Protein AF-A0A4V2SE14-F1 (afdb_monomer_lite)

Secondary structure (DSSP, 8-state):
---EEEE-HHHHHHTT-GGGSEEPTTS-EEEETTTTTTSS-SSHHHHHHHTT-EEE-HHHHHHHHHT-SPPPP----GGGS------------

pLDDT: mean 89.28, std 13.62, range [45.97, 97.88]

Sequence (93 aa):
MAFYIKVTKDVADALRLTGIRNRTADGNILLWQADIAAVPGETVFERAEHVGGVALLPQQAKAEIEGTETPVSVTTPEEYKPASEEPSDEEEP

Organism: NCBI:txid28113

Radius of gyration: 15.46 Å; chains: 1; bounding box: 41×22×55 Å

Foldseek 3Di:
DWWKKWAAPLLCVLLVNNVPFAAFPVGTTIHTLVSLVVADDPDSQVSSVSQQIGIHDPVLVVCRRVVVDDDDDGDGPPVRPPPDPPVPDDDDD

Structure (mmCIF, N/CA/C/O backbone):
data_AF-A0A4V2SE14-F1
#
_entry.id   AF-A0A4V2SE14-F1
#
loop_
_atom_site.group_PDB
_atom_site.id
_atom_site.type_symbol
_atom_site.label_atom_id
_atom_site.label_alt_id
_atom_site.label_comp_id
_atom_site.label_asym_id
_atom_site.label_entity_id
_atom_site.label_seq_id
_atom_site.pdbx_PDB_ins_code
_atom_site.Cartn_x
_atom_site.Cartn_y
_atom_site.Cartn_z
_atom_site.occupancy
_atom_site.B_iso_or_equiv
_atom_site.auth_seq_id
_atom_site.auth_comp_id
_atom_site.auth_asym_id
_atom_site.auth_atom_id
_atom_site.pdbx_PDB_model_num
ATOM 1 N N . MET A 1 1 ? -0.272 -5.680 -16.118 1.00 79.44 1 MET A N 1
ATOM 2 C CA . MET A 1 1 ? 0.828 -5.117 -15.303 1.00 79.44 1 MET A CA 1
ATOM 3 C C . MET A 1 1 ? 0.392 -5.165 -13.848 1.00 79.44 1 MET A C 1
ATOM 5 O O . MET A 1 1 ? -0.800 -5.001 -13.626 1.00 79.44 1 MET A O 1
ATOM 9 N N . ALA A 1 2 ? 1.294 -5.461 -12.910 1.00 89.25 2 ALA A N 1
ATOM 10 C CA . ALA A 1 2 ? 0.952 -5.569 -11.491 1.00 89.25 2 ALA A CA 1
ATOM 11 C C . ALA A 1 2 ? 1.423 -4.335 -10.710 1.00 89.25 2 ALA A C 1
ATOM 13 O O . ALA A 1 2 ? 2.521 -3.843 -10.977 1.00 89.25 2 ALA A O 1
ATOM 14 N N . PHE A 1 3 ? 0.612 -3.872 -9.759 1.00 95.81 3 PHE A N 1
ATOM 15 C CA . PHE A 1 3 ? 0.919 -2.731 -8.891 1.00 95.81 3 PHE A CA 1
ATOM 16 C C . PHE A 1 3 ? 1.056 -3.148 -7.424 1.00 95.81 3 PHE A C 1
ATOM 18 O O . PHE A 1 3 ? 0.456 -4.131 -6.974 1.00 95.81 3 PHE A O 1
ATOM 25 N N . TYR A 1 4 ? 1.824 -2.356 -6.685 1.00 97.19 4 TYR A N 1
ATOM 26 C CA . TYR A 1 4 ? 1.838 -2.355 -5.225 1.00 97.19 4 TYR A CA 1
ATOM 27 C C . TYR A 1 4 ? 1.044 -1.158 -4.729 1.00 97.19 4 TYR A C 1
ATOM 29 O O . TYR A 1 4 ? 1.071 -0.109 -5.363 1.00 97.19 4 TYR A O 1
ATOM 37 N N . ILE A 1 5 ? 0.348 -1.299 -3.610 1.00 97.81 5 ILE A N 1
ATOM 38 C CA . ILE A 1 5 ? -0.466 -0.220 -3.054 1.00 97.81 5 ILE A CA 1
ATOM 39 C C . ILE A 1 5 ? 0.188 0.219 -1.758 1.00 97.81 5 ILE A C 1
ATOM 41 O O . ILE A 1 5 ? 0.216 -0.548 -0.796 1.00 97.81 5 ILE A O 1
ATOM 45 N N . LYS A 1 6 ? 0.747 1.427 -1.742 1.00 97.62 6 LYS A N 1
ATOM 46 C CA . LYS A 1 6 ? 1.219 2.029 -0.498 1.00 97.62 6 LYS A CA 1
ATOM 47 C C . LYS A 1 6 ? 0.009 2.550 0.259 1.00 97.62 6 LYS A C 1
ATOM 49 O O . LYS A 1 6 ? -0.779 3.295 -0.314 1.00 97.62 6 LYS A O 1
ATOM 54 N N . VAL A 1 7 ? -0.126 2.165 1.519 1.00 97.50 7 VAL A N 1
ATOM 55 C CA . VAL A 1 7 ? -1.190 2.616 2.424 1.00 97.50 7 VAL A CA 1
ATOM 56 C C . VAL A 1 7 ? -0.606 2.935 3.793 1.00 97.50 7 VAL A C 1
ATOM 58 O O . VAL A 1 7 ? 0.488 2.472 4.133 1.00 97.50 7 VAL A O 1
ATOM 61 N N . THR A 1 8 ? -1.342 3.695 4.598 1.00 97.12 8 THR A N 1
ATOM 62 C CA . THR A 1 8 ? -0.977 3.895 6.000 1.00 97.12 8 THR A CA 1
ATOM 63 C C . THR A 1 8 ? -1.062 2.587 6.783 1.00 97.12 8 THR A C 1
ATOM 65 O O . THR A 1 8 ? -1.742 1.630 6.397 1.00 97.12 8 THR A O 1
ATOM 68 N N . LYS A 1 9 ? -0.355 2.531 7.913 1.00 95.38 9 LYS A N 1
ATOM 69 C CA . LYS A 1 9 ? -0.412 1.375 8.812 1.00 95.38 9 LYS A CA 1
ATOM 70 C C . LYS A 1 9 ? -1.837 1.098 9.310 1.00 95.38 9 LYS A C 1
ATOM 72 O O . LYS A 1 9 ? -2.209 -0.067 9.370 1.00 95.38 9 LYS A O 1
ATOM 77 N N . ASP A 1 10 ? -2.628 2.133 9.583 1.00 95.19 10 ASP A N 1
ATOM 78 C CA . ASP A 1 10 ? -4.010 1.990 10.063 1.00 95.19 10 ASP A CA 1
ATOM 79 C C . ASP A 1 10 ? -4.901 1.279 9.034 1.00 95.19 10 ASP A C 1
ATOM 81 O O . ASP A 1 10 ? -5.604 0.326 9.366 1.00 95.19 10 ASP A O 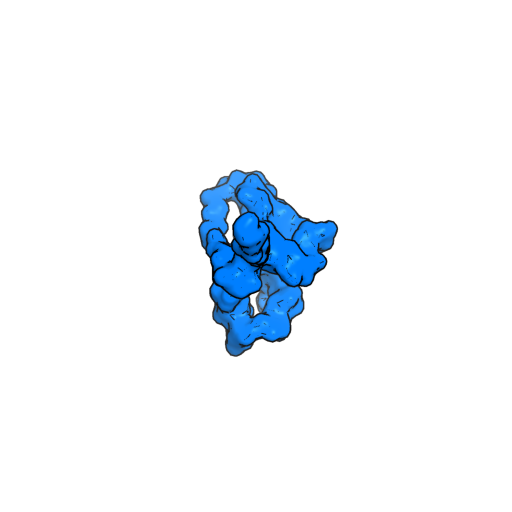1
ATOM 85 N N . VAL A 1 11 ? -4.789 1.660 7.756 1.00 95.44 11 VAL A N 1
ATOM 86 C CA . VAL A 1 11 ? -5.495 0.996 6.648 1.00 95.44 11 VAL A CA 1
ATOM 87 C C . VAL A 1 11 ? -5.082 -0.472 6.547 1.00 95.44 11 VAL A C 1
ATOM 89 O O . VAL A 1 11 ? -5.926 -1.362 6.440 1.00 95.44 11 VAL A O 1
ATOM 92 N N . ALA A 1 12 ? -3.782 -0.762 6.615 1.00 95.62 12 ALA A N 1
ATOM 93 C CA . ALA A 1 12 ? -3.296 -2.138 6.560 1.00 95.62 12 ALA A CA 1
ATOM 94 C C . ALA A 1 12 ? -3.709 -2.973 7.788 1.00 95.62 12 ALA A C 1
ATOM 96 O O . ALA A 1 12 ? -3.942 -4.178 7.651 1.00 95.62 12 ALA A O 1
ATOM 97 N N . ASP A 1 13 ? -3.817 -2.354 8.966 1.00 94.44 13 ASP A N 1
ATOM 98 C CA . ASP A 1 13 ? -4.270 -2.994 10.202 1.00 94.44 13 ASP A CA 1
ATOM 99 C C . ASP A 1 13 ? -5.770 -3.318 10.127 1.00 94.44 13 ASP A C 1
ATOM 101 O O . ASP A 1 13 ? -6.162 -4.449 10.425 1.00 94.44 13 ASP A O 1
ATOM 105 N N . ALA A 1 14 ? -6.595 -2.391 9.631 1.00 93.00 14 ALA A N 1
ATOM 106 C CA . ALA A 1 14 ? -8.021 -2.610 9.385 1.00 93.00 14 ALA A CA 1
ATOM 107 C C . ALA A 1 14 ? -8.277 -3.752 8.382 1.00 93.00 14 ALA A C 1
ATOM 109 O O . ALA A 1 14 ? -9.163 -4.584 8.590 1.00 93.00 14 ALA A O 1
ATOM 110 N N . LEU A 1 15 ? -7.439 -3.864 7.344 1.00 93.19 15 LEU A N 1
ATOM 111 C CA . LEU A 1 15 ? -7.467 -4.977 6.386 1.00 93.19 15 LEU A CA 1
ATOM 112 C C . LEU A 1 15 ? -6.806 -6.265 6.915 1.00 93.19 15 LEU A C 1
ATOM 114 O O . LEU A 1 15 ? -6.881 -7.305 6.262 1.00 93.19 15 LEU A O 1
ATOM 118 N N . ARG A 1 16 ? -6.177 -6.229 8.099 1.00 93.81 16 ARG A N 1
ATOM 119 C CA . ARG A 1 16 ? -5.439 -7.343 8.730 1.00 93.81 16 ARG A CA 1
ATOM 120 C C . ARG A 1 16 ? -4.260 -7.863 7.898 1.00 93.81 16 ARG A C 1
ATOM 122 O O . ARG A 1 16 ? -3.923 -9.045 7.949 1.00 93.81 16 ARG A O 1
ATOM 129 N N . LEU A 1 17 ? -3.610 -6.977 7.148 1.00 93.25 17 LEU A N 1
ATOM 130 C CA . LEU A 1 17 ? -2.519 -7.312 6.225 1.00 93.25 17 LEU A CA 1
ATOM 131 C C . LEU A 1 17 ? -1.136 -6.897 6.732 1.00 93.25 17 LEU A C 1
ATOM 133 O O . LEU A 1 17 ? -0.130 -7.413 6.244 1.00 93.25 17 LEU A O 1
ATOM 137 N N . THR A 1 18 ? -1.055 -6.021 7.735 1.00 91.25 18 THR A N 1
ATOM 138 C CA . THR A 1 18 ? 0.213 -5.477 8.256 1.00 91.25 18 THR A CA 1
ATOM 139 C C . THR A 1 18 ? 1.245 -6.541 8.634 1.00 91.25 18 THR A C 1
ATOM 141 O O . THR A 1 18 ? 2.437 -6.331 8.436 1.00 91.25 18 THR A O 1
ATOM 144 N N . GLY A 1 19 ? 0.813 -7.689 9.167 1.00 88.44 19 GLY A N 1
ATOM 145 C CA . GLY A 1 19 ? 1.715 -8.759 9.612 1.00 88.44 19 GLY A CA 1
ATOM 146 C C . GLY A 1 19 ? 2.320 -9.612 8.491 1.00 88.44 19 GLY A C 1
ATOM 147 O O . GLY A 1 19 ? 3.267 -10.352 8.742 1.00 88.44 19 GLY A O 1
ATOM 148 N N . ILE A 1 20 ? 1.786 -9.528 7.269 1.00 90.94 20 ILE A N 1
ATOM 149 C CA . ILE A 1 20 ? 2.186 -10.374 6.128 1.00 90.94 20 ILE A CA 1
ATOM 150 C C . ILE A 1 20 ? 2.688 -9.559 4.928 1.00 90.94 20 ILE A C 1
ATOM 152 O O . ILE A 1 20 ? 2.892 -10.099 3.837 1.00 90.94 20 ILE A O 1
ATOM 156 N N . ARG A 1 21 ? 2.860 -8.247 5.113 1.00 95.75 21 ARG A N 1
ATOM 157 C CA . ARG A 1 21 ? 3.255 -7.300 4.069 1.00 95.75 21 ARG A CA 1
ATOM 158 C C . ARG A 1 21 ? 4.530 -6.556 4.428 1.00 95.75 21 ARG A C 1
ATOM 160 O O . ARG A 1 21 ? 4.913 -6.446 5.590 1.00 95.75 21 ARG A O 1
ATOM 167 N N . ASN A 1 22 ? 5.191 -6.057 3.387 1.00 93.44 22 ASN A N 1
ATOM 168 C CA . ASN A 1 22 ? 6.418 -5.292 3.538 1.0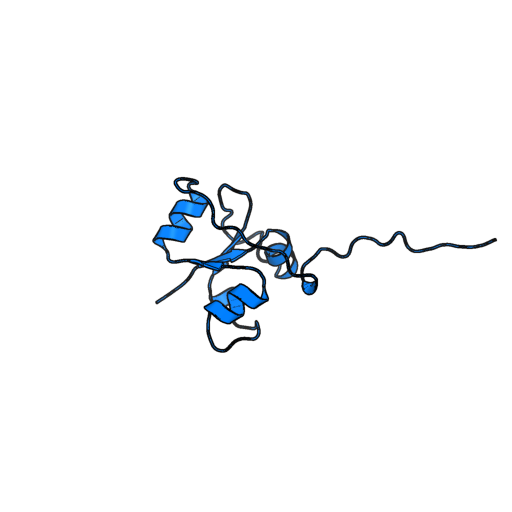0 93.44 22 ASN A CA 1
ATOM 169 C C . ASN A 1 22 ? 6.096 -3.894 4.055 1.00 93.44 22 ASN A C 1
ATOM 171 O O . ASN A 1 22 ? 5.127 -3.264 3.622 1.00 93.44 22 ASN A O 1
ATOM 175 N N . ARG A 1 23 ? 6.951 -3.414 4.952 1.00 95.38 23 ARG A N 1
ATOM 176 C CA . ARG A 1 23 ? 6.923 -2.044 5.446 1.00 95.38 23 ARG A CA 1
ATOM 177 C C . ARG A 1 23 ? 7.865 -1.183 4.605 1.00 95.38 23 ARG A C 1
ATOM 179 O O . ARG A 1 23 ? 8.925 -1.651 4.192 1.00 95.38 23 ARG A O 1
ATOM 186 N N . THR A 1 24 ? 7.462 0.048 4.343 1.00 95.12 24 THR A N 1
ATOM 187 C CA . THR A 1 24 ? 8.287 1.072 3.698 1.00 95.12 24 THR A CA 1
ATOM 188 C C . THR A 1 24 ? 9.194 1.753 4.725 1.00 95.12 24 THR A C 1
ATOM 190 O O . THR A 1 24 ? 8.983 1.639 5.937 1.00 95.12 24 THR A O 1
ATOM 193 N N . ALA A 1 25 ? 10.205 2.481 4.257 1.00 95.19 25 ALA A N 1
ATOM 194 C CA . ALA A 1 25 ? 11.156 3.189 5.112 1.00 95.19 25 ALA A CA 1
ATOM 195 C C . ALA A 1 25 ? 10.492 4.257 6.003 1.00 95.19 25 ALA A C 1
ATOM 197 O O . ALA A 1 25 ? 10.955 4.509 7.112 1.00 95.19 25 ALA A O 1
ATOM 198 N N . ASP A 1 26 ? 9.380 4.843 5.551 1.00 93.38 26 ASP A N 1
ATOM 199 C CA . ASP A 1 26 ? 8.570 5.814 6.299 1.00 93.38 26 ASP A CA 1
ATOM 200 C C . ASP A 1 26 ? 7.509 5.167 7.213 1.00 93.38 26 ASP A C 1
ATOM 202 O O . ASP A 1 26 ? 6.712 5.865 7.832 1.00 93.38 26 ASP A O 1
ATOM 206 N N . GLY A 1 27 ? 7.502 3.835 7.341 1.00 93.56 27 GLY A N 1
ATOM 207 C CA . GLY A 1 27 ? 6.647 3.110 8.286 1.00 93.56 27 GLY A CA 1
ATOM 208 C C . GLY A 1 27 ? 5.262 2.719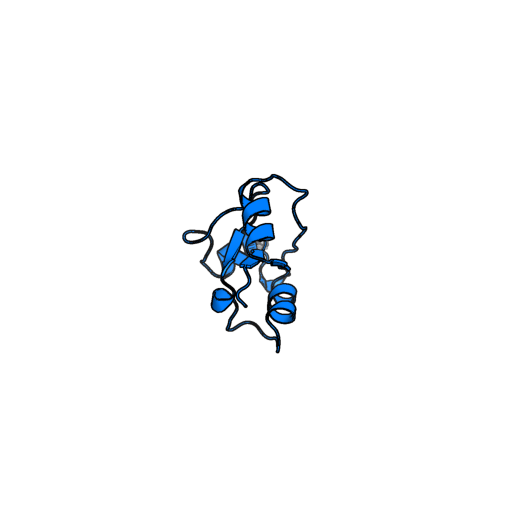 7.761 1.00 93.56 27 GLY A C 1
ATOM 209 O O . GLY A 1 27 ? 4.508 2.067 8.490 1.00 93.56 27 GLY A O 1
ATOM 210 N N . ASN A 1 28 ? 4.955 3.057 6.509 1.00 96.81 28 ASN A N 1
ATOM 211 C CA . ASN A 1 28 ? 3.748 2.657 5.787 1.00 96.81 28 ASN A CA 1
ATOM 212 C C . ASN A 1 28 ? 3.840 1.207 5.276 1.00 96.81 28 ASN A C 1
ATOM 214 O O . ASN A 1 28 ? 4.863 0.536 5.431 1.00 96.81 28 ASN A O 1
ATOM 218 N N . ILE A 1 29 ? 2.756 0.682 4.702 1.00 97.88 29 ILE A N 1
ATOM 219 C CA . ILE A 1 29 ? 2.659 -0.726 4.289 1.00 97.88 29 ILE A CA 1
ATOM 220 C C . ILE A 1 29 ? 2.424 -0.828 2.781 1.00 97.88 29 ILE A C 1
ATOM 222 O O . ILE A 1 29 ? 1.638 -0.073 2.213 1.00 97.88 29 ILE A O 1
ATOM 226 N N . LEU A 1 30 ? 3.094 -1.787 2.135 1.00 97.50 30 LEU A N 1
ATOM 227 C CA . LEU A 1 30 ? 2.887 -2.124 0.726 1.00 97.50 30 LEU A CA 1
ATOM 228 C C . LEU A 1 30 ? 2.008 -3.365 0.587 1.00 97.50 30 LEU A C 1
ATOM 230 O O . LEU A 1 30 ? 2.449 -4.491 0.835 1.00 97.50 30 LEU A O 1
ATOM 234 N N . LEU A 1 31 ? 0.779 -3.156 0.131 1.00 97.19 31 LEU A N 1
ATOM 235 C CA . LEU A 1 31 ? -0.156 -4.218 -0.221 1.00 97.19 31 LEU A CA 1
ATOM 236 C C . LEU A 1 31 ? 0.067 -4.685 -1.663 1.00 97.19 31 LEU A C 1
ATOM 238 O O . LEU A 1 31 ? 0.608 -3.963 -2.507 1.00 97.19 31 LEU A O 1
ATOM 242 N N . TRP A 1 32 ? -0.386 -5.896 -1.971 1.00 96.25 32 TRP A N 1
ATOM 243 C CA . TRP A 1 32 ? -0.537 -6.335 -3.356 1.00 96.25 32 TRP A CA 1
ATOM 244 C C . TRP A 1 32 ? -1.831 -5.774 -3.936 1.00 96.25 32 TRP A C 1
ATOM 246 O O . TRP A 1 32 ? -2.825 -5.658 -3.227 1.00 96.25 32 TRP A O 1
ATOM 256 N N . GLN A 1 33 ? -1.882 -5.528 -5.249 1.00 95.25 33 GLN A N 1
ATOM 257 C CA . GLN A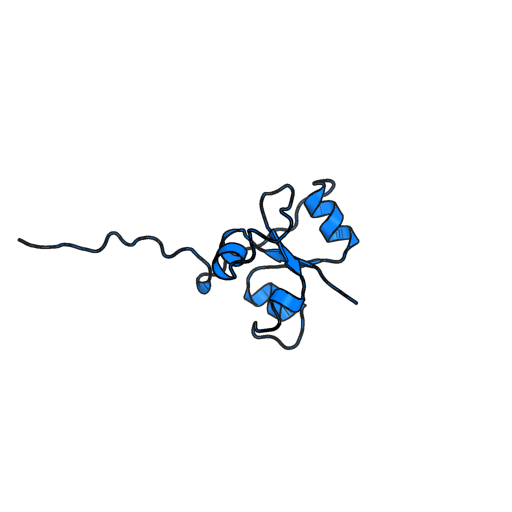 1 33 ? -3.131 -5.097 -5.897 1.00 95.25 33 GLN A CA 1
ATOM 258 C C . GLN A 1 33 ? -4.335 -6.017 -5.608 1.00 95.25 33 GLN A C 1
ATOM 260 O O . GLN A 1 33 ? -5.474 -5.565 -5.621 1.00 95.25 33 GLN A O 1
ATOM 265 N N . ALA A 1 34 ? -4.089 -7.313 -5.374 1.00 95.25 34 ALA A N 1
ATOM 266 C CA . ALA A 1 34 ? -5.136 -8.295 -5.105 1.00 95.25 34 ALA A CA 1
ATOM 267 C C . ALA A 1 34 ? -5.765 -8.122 -3.714 1.00 95.25 34 ALA A C 1
ATOM 269 O O . ALA A 1 34 ? -6.910 -8.517 -3.518 1.00 95.25 34 ALA A O 1
ATOM 270 N N . ASP A 1 35 ? -5.052 -7.502 -2.775 1.00 96.06 35 ASP A N 1
ATOM 271 C CA . ASP A 1 35 ? -5.542 -7.270 -1.416 1.00 96.06 35 ASP A CA 1
ATOM 272 C C . ASP A 1 35 ? -6.712 -6.281 -1.390 1.00 96.06 35 ASP A C 1
ATOM 274 O O . ASP A 1 35 ? -7.624 -6.412 -0.581 1.00 96.06 35 ASP A O 1
ATOM 278 N N . ILE A 1 36 ? -6.719 -5.326 -2.324 1.00 95.12 36 ILE A N 1
ATOM 279 C CA . ILE A 1 36 ? -7.784 -4.327 -2.477 1.00 95.12 36 ILE A CA 1
ATOM 280 C C . ILE A 1 36 ? -8.787 -4.713 -3.574 1.00 95.12 36 ILE A C 1
ATOM 282 O O . ILE A 1 36 ? -9.535 -3.878 -4.079 1.00 95.12 36 ILE A O 1
ATOM 286 N N . ALA A 1 37 ? -8.831 -5.988 -3.979 1.00 94.00 37 ALA A N 1
ATOM 287 C CA . ALA A 1 37 ? -9.722 -6.441 -5.048 1.00 94.00 37 ALA A CA 1
ATOM 288 C C . ALA A 1 37 ? -11.221 -6.320 -4.695 1.00 94.00 37 ALA A C 1
ATOM 290 O O . ALA A 1 37 ? -12.055 -6.277 -5.599 1.00 94.00 37 ALA A O 1
ATOM 291 N N . ALA A 1 38 ? -11.557 -6.256 -3.406 1.00 92.69 38 ALA A N 1
ATOM 292 C CA . ALA A 1 38 ? -12.925 -6.061 -2.924 1.00 92.69 38 ALA A CA 1
ATOM 293 C C . ALA A 1 38 ? -13.299 -4.581 -2.710 1.00 92.69 38 ALA A C 1
ATOM 295 O O . ALA A 1 38 ? -14.467 -4.283 -2.480 1.00 92.69 38 ALA A O 1
ATOM 296 N N . VAL A 1 39 ? -12.329 -3.664 -2.789 1.00 94.56 39 VAL A N 1
ATOM 297 C CA . VAL A 1 39 ? -12.559 -2.227 -2.600 1.00 94.56 39 VAL A CA 1
ATOM 298 C C . VAL A 1 39 ? -13.321 -1.658 -3.808 1.00 94.56 39 VAL A C 1
ATOM 300 O O . VAL A 1 39 ? -13.030 -2.060 -4.943 1.00 94.56 39 VAL A O 1
ATOM 303 N N . PRO A 1 40 ? -14.282 -0.734 -3.604 1.00 94.38 40 PRO A N 1
ATOM 304 C CA . PRO A 1 40 ? -14.975 -0.046 -4.691 1.00 94.38 40 PRO A CA 1
ATOM 305 C C . PRO A 1 40 ? -14.021 0.670 -5.661 1.00 94.38 40 PRO A C 1
ATOM 307 O O . PRO A 1 40 ? -13.071 1.326 -5.245 1.00 94.38 40 PRO A O 1
ATOM 310 N N . GLY A 1 41 ? -14.295 0.554 -6.963 1.00 93.19 41 GLY A N 1
ATOM 311 C CA . GLY A 1 41 ? -13.540 1.211 -8.039 1.00 93.19 41 GLY A CA 1
ATOM 312 C C . GLY A 1 41 ? -13.430 0.337 -9.292 1.00 93.19 41 GLY A C 1
ATOM 313 O O . GLY A 1 41 ? -13.330 -0.895 -9.200 1.00 93.19 41 GLY A O 1
ATOM 314 N N . GLU A 1 42 ? -13.443 0.958 -10.470 1.00 93.00 42 GLU A N 1
ATOM 315 C CA . GLU A 1 42 ? -13.301 0.274 -11.762 1.00 93.00 42 GLU A CA 1
ATOM 316 C C . GLU A 1 42 ? -11.833 -0.055 -12.053 1.00 93.00 42 GLU A C 1
ATOM 318 O O . GLU A 1 42 ? -11.517 -1.100 -12.628 1.00 93.00 42 GLU A O 1
ATOM 323 N N . THR A 1 43 ? -10.920 0.800 -11.591 1.00 95.19 43 THR A N 1
ATOM 324 C CA . THR A 1 43 ? -9.474 0.643 -11.762 1.00 95.19 43 THR A CA 1
ATOM 325 C C . THR A 1 43 ? -8.747 0.426 -10.434 1.00 95.19 43 THR A C 1
ATOM 327 O O . THR A 1 43 ? -9.231 0.766 -9.357 1.00 95.19 43 THR A O 1
ATOM 330 N N . VAL A 1 44 ? -7.525 -0.116 -10.499 1.00 95.12 44 VAL A N 1
ATOM 331 C CA . VAL A 1 44 ? -6.654 -0.250 -9.315 1.00 95.12 44 VAL A CA 1
ATOM 332 C C . VAL A 1 44 ? -6.306 1.105 -8.688 1.00 95.12 44 VAL A C 1
ATOM 334 O O . VAL A 1 44 ? -6.089 1.175 -7.483 1.00 95.12 44 VAL A O 1
ATOM 337 N N . PHE A 1 45 ? -6.275 2.171 -9.490 1.00 96.31 45 PHE A N 1
ATOM 338 C CA . PHE A 1 45 ? -5.966 3.524 -9.034 1.00 96.31 45 PHE A CA 1
ATOM 339 C C . PHE A 1 45 ? -7.102 4.087 -8.182 1.00 96.31 45 PHE A C 1
ATOM 341 O O . PHE A 1 45 ? -6.849 4.554 -7.080 1.00 96.31 45 PHE A O 1
ATOM 348 N N . GLU A 1 46 ? -8.346 3.944 -8.643 1.00 96.62 46 GLU A N 1
ATOM 349 C CA . GLU A 1 46 ? -9.531 4.376 -7.890 1.00 96.62 46 GLU A CA 1
ATOM 350 C C . GLU A 1 46 ? -9.670 3.610 -6.574 1.00 96.62 46 GLU A C 1
ATOM 352 O O . GLU A 1 46 ? -9.976 4.192 -5.539 1.00 96.62 46 GLU A O 1
ATOM 357 N N . ARG A 1 47 ? -9.384 2.303 -6.585 1.00 96.44 47 ARG A N 1
ATOM 358 C CA . ARG A 1 47 ? -9.407 1.484 -5.365 1.00 96.44 47 ARG A CA 1
ATOM 359 C C . ARG A 1 47 ? -8.304 1.872 -4.388 1.00 96.44 47 ARG A C 1
ATOM 361 O O . ARG A 1 47 ? -8.530 1.864 -3.184 1.00 96.44 47 ARG A O 1
ATOM 368 N N . ALA A 1 48 ? -7.111 2.187 -4.896 1.00 96.69 48 ALA A N 1
ATOM 369 C CA . ALA A 1 48 ? -6.021 2.695 -4.072 1.00 96.69 48 ALA A CA 1
ATOM 370 C C . ALA A 1 48 ? -6.418 4.026 -3.423 1.00 96.69 48 ALA A C 1
ATOM 372 O O . ALA A 1 48 ? -6.282 4.166 -2.214 1.00 96.69 48 ALA A O 1
ATOM 373 N N . GLU A 1 49 ? -6.981 4.952 -4.200 1.00 96.12 49 GLU A N 1
ATOM 374 C CA . GLU A 1 49 ? -7.449 6.248 -3.707 1.00 96.12 49 GLU A CA 1
ATOM 375 C C . GLU A 1 49 ? -8.565 6.102 -2.663 1.00 96.12 49 GLU A C 1
ATOM 377 O O . GLU A 1 49 ? -8.540 6.787 -1.643 1.00 96.12 49 GLU A O 1
ATOM 382 N N . HIS A 1 50 ? -9.490 5.155 -2.855 1.00 95.50 50 HIS A N 1
ATOM 383 C CA . HIS A 1 50 ? -10.576 4.882 -1.910 1.00 95.50 50 HIS A CA 1
ATOM 384 C C . HIS A 1 50 ? -10.067 4.520 -0.508 1.00 95.50 50 HIS A C 1
ATOM 386 O O . HIS A 1 50 ? -10.636 4.952 0.491 1.00 95.50 50 HIS A O 1
ATOM 392 N N . VAL A 1 51 ? -8.961 3.774 -0.424 1.00 95.69 51 VAL A N 1
ATOM 393 C CA . VAL A 1 51 ? -8.313 3.431 0.853 1.00 95.69 51 VAL A CA 1
ATOM 394 C C . VAL A 1 51 ? -7.264 4.462 1.295 1.00 95.69 51 VAL A C 1
ATOM 396 O O . VAL A 1 51 ? -6.504 4.198 2.221 1.00 95.69 51 VAL A O 1
ATOM 399 N N . GLY A 1 52 ? -7.186 5.624 0.635 1.00 95.75 52 GLY A N 1
ATOM 400 C CA . GLY A 1 52 ? -6.191 6.674 0.904 1.00 95.75 52 GLY A CA 1
ATOM 401 C C . GLY A 1 52 ? -4.756 6.303 0.509 1.00 95.75 52 GLY A C 1
ATOM 402 O O . GLY A 1 52 ? -3.789 6.944 0.928 1.00 95.75 52 GLY A O 1
ATOM 403 N N . GLY A 1 53 ? -4.603 5.251 -0.292 1.00 96.31 53 GLY A N 1
ATOM 404 C CA . GLY A 1 53 ? -3.332 4.747 -0.783 1.00 96.31 53 GLY A CA 1
ATOM 405 C C . GLY A 1 53 ? -2.955 5.244 -2.175 1.00 96.31 53 GLY A C 1
ATOM 406 O O . GLY A 1 53 ? -3.713 5.921 -2.865 1.00 96.31 53 GLY A O 1
ATOM 407 N N . VAL A 1 54 ? -1.760 4.848 -2.615 1.00 97.56 54 VAL A N 1
ATOM 408 C CA . VAL A 1 54 ? -1.244 5.150 -3.958 1.00 97.56 54 VAL A CA 1
ATOM 409 C C . VAL A 1 54 ? -0.748 3.876 -4.634 1.00 97.56 54 VAL A C 1
ATOM 411 O O . VAL A 1 54 ? -0.025 3.076 -4.036 1.00 97.56 54 VAL A O 1
ATOM 414 N N . ALA A 1 55 ? -1.126 3.694 -5.902 1.00 97.19 55 ALA A N 1
ATOM 415 C CA . ALA A 1 55 ? -0.634 2.605 -6.737 1.00 97.19 55 ALA A CA 1
ATOM 416 C C . ALA A 1 55 ? 0.777 2.911 -7.265 1.00 97.19 55 ALA A C 1
ATOM 418 O O . ALA A 1 55 ? 1.012 3.926 -7.918 1.00 97.19 55 ALA A O 1
ATOM 419 N N . LEU A 1 56 ? 1.707 1.995 -7.014 1.00 96.75 56 LEU A N 1
ATOM 420 C CA . LEU A 1 56 ? 3.124 2.099 -7.336 1.00 96.75 56 LEU A CA 1
ATOM 421 C C . LEU A 1 56 ? 3.552 1.000 -8.305 1.00 96.75 56 LEU A C 1
ATOM 423 O O . LEU A 1 56 ? 3.130 -0.159 -8.206 1.00 96.75 56 LEU A O 1
ATOM 427 N N . LEU A 1 57 ? 4.456 1.357 -9.213 1.00 95.69 57 LEU A N 1
ATOM 428 C CA . LEU A 1 57 ? 5.191 0.389 -10.019 1.00 95.69 57 LEU A CA 1
ATOM 429 C C . LEU A 1 57 ? 6.162 -0.418 -9.139 1.00 95.69 57 LEU A C 1
ATOM 431 O O . LEU A 1 57 ? 6.602 0.076 -8.099 1.00 95.69 57 LEU A O 1
ATOM 435 N N . PRO A 1 58 ? 6.577 -1.627 -9.563 1.00 95.06 58 PRO A N 1
ATOM 436 C CA . PRO A 1 58 ? 7.528 -2.443 -8.805 1.00 95.06 58 PRO A CA 1
ATOM 437 C C . PRO A 1 58 ? 8.826 -1.714 -8.429 1.00 95.06 58 PRO A C 1
ATOM 439 O O . PRO A 1 58 ? 9.341 -1.893 -7.329 1.00 95.06 58 PRO A O 1
ATOM 442 N N . GLN A 1 59 ? 9.343 -0.864 -9.320 1.00 94.62 59 GLN A N 1
ATOM 443 C CA . GLN A 1 59 ? 10.552 -0.076 -9.077 1.00 94.62 59 GLN A CA 1
ATOM 444 C C . GLN A 1 59 ? 10.338 0.979 -7.983 1.00 94.62 59 GLN A C 1
ATOM 446 O O . GLN A 1 59 ? 11.189 1.127 -7.112 1.00 94.62 59 GLN A O 1
ATOM 451 N N . GLN A 1 60 ? 9.187 1.657 -7.988 1.00 95.81 60 GLN A N 1
ATOM 452 C CA . GLN A 1 60 ? 8.835 2.655 -6.971 1.00 95.81 60 GLN A CA 1
ATOM 453 C C . GLN A 1 60 ? 8.585 1.990 -5.615 1.00 95.81 60 GLN A C 1
ATOM 455 O O . GLN A 1 60 ? 9.072 2.456 -4.594 1.00 95.81 60 GLN A O 1
ATOM 460 N N . ALA A 1 61 ? 7.893 0.848 -5.601 1.00 95.69 61 ALA A N 1
ATOM 461 C CA . ALA A 1 61 ? 7.679 0.067 -4.386 1.00 95.69 61 ALA A CA 1
ATOM 462 C C . ALA A 1 61 ? 9.006 -0.388 -3.758 1.00 95.69 61 ALA A C 1
ATOM 464 O O . ALA A 1 61 ? 9.156 -0.375 -2.539 1.00 95.69 61 ALA A O 1
ATOM 465 N N . LYS A 1 62 ? 9.995 -0.752 -4.583 1.00 95.69 62 LYS A N 1
ATOM 466 C CA . LYS A 1 62 ? 11.346 -1.051 -4.102 1.00 95.69 62 LYS A CA 1
ATOM 467 C C . LYS A 1 62 ? 12.011 0.184 -3.481 1.00 95.69 62 LYS A C 1
ATOM 469 O O . LYS A 1 62 ? 12.541 0.072 -2.380 1.00 95.69 62 LYS A O 1
ATOM 474 N N . ALA A 1 63 ? 11.940 1.339 -4.144 1.00 96.38 63 ALA A N 1
ATOM 475 C CA . ALA A 1 63 ? 12.492 2.591 -3.624 1.00 96.38 63 ALA A CA 1
ATOM 476 C C . ALA A 1 63 ? 11.862 3.000 -2.279 1.00 96.38 63 ALA A C 1
ATOM 478 O O . ALA A 1 63 ? 12.566 3.464 -1.388 1.00 96.38 63 ALA A O 1
ATOM 479 N N . GLU A 1 64 ? 10.561 2.754 -2.097 1.00 96.31 64 GLU A N 1
ATOM 480 C CA . GLU A 1 64 ? 9.837 2.973 -0.837 1.00 96.31 64 GLU A CA 1
ATOM 481 C C . GLU A 1 64 ? 10.307 2.056 0.299 1.00 96.31 64 GLU A C 1
ATOM 483 O O . GLU A 1 64 ? 10.382 2.483 1.449 1.00 96.31 64 GLU A O 1
ATOM 488 N N . ILE A 1 65 ? 10.639 0.795 0.003 1.00 94.88 65 ILE A N 1
ATOM 489 C CA . ILE A 1 65 ? 11.199 -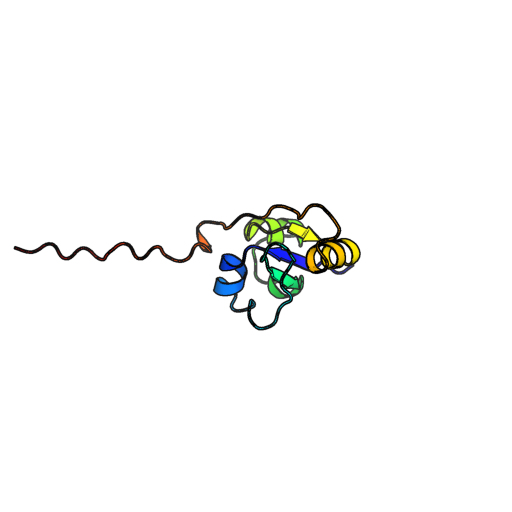0.141 0.994 1.00 94.88 65 ILE A CA 1
ATOM 490 C C . ILE A 1 65 ? 12.614 0.282 1.385 1.00 94.88 65 ILE A C 1
ATOM 492 O O . ILE A 1 65 ? 12.955 0.290 2.565 1.00 94.88 65 ILE A O 1
ATOM 496 N N . GLU A 1 66 ? 13.441 0.618 0.395 1.00 95.06 66 GLU A N 1
ATOM 497 C CA . GLU A 1 66 ? 14.848 0.960 0.608 1.00 95.06 66 GLU A CA 1
ATOM 498 C C . GLU A 1 66 ? 15.038 2.398 1.129 1.00 95.06 66 GLU A C 1
ATOM 500 O O . GLU A 1 66 ? 16.108 2.720 1.641 1.00 95.06 66 GLU A O 1
ATOM 505 N N . GLY A 1 67 ? 14.018 3.258 1.026 1.00 92.81 67 GLY A N 1
ATOM 506 C CA . GLY A 1 67 ? 14.088 4.665 1.431 1.00 92.81 67 GLY A CA 1
ATOM 507 C C . GLY A 1 67 ? 15.039 5.493 0.565 1.00 92.81 67 GLY A C 1
ATOM 508 O O . GLY A 1 67 ? 15.650 6.442 1.052 1.00 92.81 67 GLY A O 1
ATOM 509 N N . THR A 1 68 ? 15.217 5.111 -0.702 1.00 92.38 68 THR A N 1
ATOM 510 C CA . THR A 1 68 ? 16.200 5.726 -1.613 1.00 92.38 68 THR A CA 1
ATOM 511 C C . THR A 1 68 ? 15.693 6.999 -2.284 1.00 92.38 68 THR A C 1
ATOM 513 O O . THR A 1 68 ? 16.493 7.773 -2.805 1.00 92.38 68 THR A O 1
ATOM 516 N N . GLU A 1 69 ? 14.378 7.209 -2.294 1.00 90.44 69 GLU A N 1
ATOM 517 C CA . GLU A 1 69 ? 13.712 8.381 -2.868 1.00 90.44 69 GLU A CA 1
ATOM 518 C C . GLU A 1 69 ? 12.792 9.041 -1.835 1.00 90.44 69 GLU A C 1
ATOM 520 O O . GLU A 1 69 ? 12.545 8.495 -0.758 1.00 90.44 69 GLU A O 1
ATOM 525 N N . THR A 1 70 ? 12.284 10.237 -2.151 1.00 89.19 70 THR A N 1
ATOM 526 C CA . THR A 1 70 ? 11.276 10.893 -1.312 1.00 89.19 70 THR A CA 1
ATOM 527 C C . THR A 1 70 ? 10.011 10.029 -1.272 1.00 89.19 70 THR A C 1
ATOM 529 O O . THR A 1 70 ? 9.433 9.777 -2.331 1.00 89.19 70 THR A O 1
ATOM 532 N N . PRO A 1 71 ? 9.563 9.591 -0.082 1.00 89.50 71 PRO A N 1
ATOM 533 C CA . PRO A 1 71 ? 8.405 8.720 0.037 1.00 89.50 71 PRO A CA 1
ATOM 534 C C . PRO A 1 71 ? 7.131 9.428 -0.431 1.00 89.50 71 PRO A C 1
ATOM 536 O O . PRO A 1 71 ? 6.887 10.598 -0.128 1.00 89.50 71 PRO A O 1
ATOM 539 N N . VAL A 1 72 ? 6.286 8.688 -1.139 1.00 93.19 72 VAL A N 1
ATOM 540 C CA . VAL A 1 72 ? 4.970 9.133 -1.590 1.00 93.19 72 VAL A CA 1
ATOM 541 C C . VAL A 1 72 ? 4.043 9.258 -0.385 1.00 93.19 72 VAL A C 1
ATOM 543 O O . VAL A 1 72 ? 3.909 8.320 0.401 1.00 93.19 72 VAL A O 1
ATOM 546 N N . SER A 1 73 ? 3.388 10.409 -0.231 1.00 92.25 73 SER A N 1
ATOM 547 C CA . SER A 1 73 ? 2.402 10.598 0.837 1.00 92.25 73 SER A CA 1
ATOM 548 C C . SER A 1 73 ? 1.134 9.787 0.589 1.00 92.25 73 SER A C 1
ATOM 550 O O . SER A 1 73 ? 0.653 9.687 -0.537 1.00 92.25 73 SER A O 1
ATOM 552 N N . VAL A 1 74 ? 0.588 9.256 1.678 1.00 95.88 74 VAL A N 1
ATOM 553 C CA . VAL A 1 74 ? -0.671 8.508 1.747 1.00 95.88 74 VAL A CA 1
ATOM 554 C C . VAL A 1 74 ? -1.490 9.043 2.919 1.00 95.88 74 VAL A C 1
ATOM 556 O O . VAL A 1 74 ? -0.936 9.641 3.844 1.00 95.88 74 VAL A O 1
ATOM 559 N N . THR A 1 75 ? -2.802 8.853 2.881 1.00 94.19 75 THR A N 1
ATOM 560 C CA . THR A 1 75 ? -3.730 9.327 3.912 1.00 94.19 75 THR A CA 1
ATOM 561 C C . THR A 1 75 ? -4.513 8.158 4.502 1.00 94.19 75 THR A C 1
ATOM 563 O O . THR A 1 75 ? -4.645 7.108 3.883 1.00 94.19 75 THR A O 1
ATOM 566 N N . THR A 1 76 ? -5.022 8.323 5.724 1.00 94.19 76 THR A N 1
ATOM 567 C CA . THR A 1 76 ? -5.956 7.367 6.338 1.00 94.19 76 THR A CA 1
ATOM 568 C C . THR A 1 76 ? -7.373 7.936 6.203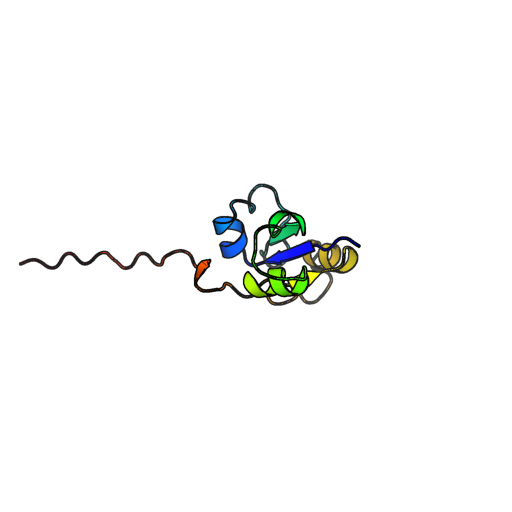 1.00 94.19 76 THR A C 1
ATOM 570 O O . THR A 1 76 ? -7.675 8.933 6.875 1.00 94.19 76 THR A O 1
ATOM 573 N N . PRO A 1 77 ? -8.249 7.358 5.358 1.00 93.31 77 PRO A N 1
ATOM 574 C CA . PRO A 1 77 ? -9.659 7.737 5.319 1.00 93.31 77 PRO A CA 1
ATOM 575 C C . PRO A 1 77 ? -10.340 7.444 6.660 1.00 93.31 77 PRO A C 1
ATOM 577 O O . PRO A 1 77 ? -9.892 6.581 7.411 1.00 93.31 77 PRO A O 1
ATOM 580 N N . GLU A 1 78 ? -11.432 8.146 6.968 1.00 89.81 78 GLU A N 1
ATOM 581 C CA . GLU A 1 78 ? -12.104 8.042 8.276 1.00 89.81 78 GLU A CA 1
ATOM 582 C C . GLU A 1 78 ? -12.607 6.634 8.600 1.00 89.81 78 GLU A C 1
ATOM 584 O O . GLU A 1 78 ? -12.514 6.221 9.748 1.00 89.81 78 GLU A O 1
ATOM 589 N N . GLU A 1 79 ? -13.029 5.877 7.584 1.00 87.81 79 GLU A N 1
ATOM 590 C CA . GLU A 1 79 ? -13.395 4.455 7.681 1.00 87.81 79 GLU A CA 1
ATOM 591 C C . GLU A 1 79 ? -12.293 3.581 8.305 1.00 87.81 79 GLU A C 1
ATOM 593 O O . GLU A 1 79 ? -12.588 2.610 8.998 1.00 87.81 79 GLU A O 1
ATOM 598 N N . TYR A 1 80 ? -11.028 3.917 8.047 1.00 88.56 80 TYR A N 1
ATOM 599 C CA . TYR A 1 80 ? -9.866 3.127 8.455 1.00 88.56 80 TYR A CA 1
ATOM 600 C C . TYR A 1 80 ? -9.131 3.724 9.647 1.00 88.56 80 TYR A C 1
ATOM 602 O O . TYR A 1 80 ? -8.152 3.140 10.115 1.00 88.56 80 TYR A O 1
ATOM 610 N N . LYS A 1 81 ? -9.557 4.895 10.134 1.00 86.94 81 LYS A N 1
ATOM 611 C CA . LYS A 1 81 ? -9.003 5.425 11.375 1.00 86.94 81 LYS A CA 1
ATOM 612 C C . LYS A 1 81 ? -9.366 4.439 12.482 1.00 86.94 81 LYS A C 1
ATOM 614 O O . LYS A 1 81 ? -10.514 3.988 12.527 1.00 86.94 81 LYS A O 1
ATOM 619 N N . PRO A 1 82 ? -8.426 4.091 13.378 1.00 75.44 82 PRO A N 1
ATOM 620 C CA . PRO A 1 82 ? -8.817 3.383 14.582 1.00 75.44 82 PRO A CA 1
ATOM 621 C C . PRO A 1 82 ? -9.921 4.214 15.229 1.00 75.44 82 PRO A C 1
ATOM 623 O O . PRO A 1 82 ? -9.790 5.441 15.297 1.00 75.44 82 PRO A O 1
ATOM 626 N N . ALA A 1 83 ? -11.016 3.564 15.632 1.00 64.06 83 ALA A N 1
ATOM 627 C CA . ALA A 1 83 ? -11.999 4.225 16.468 1.00 64.06 83 ALA A CA 1
ATOM 628 C C . ALA A 1 83 ? -11.194 4.846 17.606 1.00 64.06 83 ALA A C 1
ATOM 630 O O . ALA A 1 83 ? -10.551 4.126 18.373 1.00 64.06 83 ALA A O 1
ATOM 631 N N . SER A 1 84 ? -11.138 6.179 17.647 1.00 53.81 84 SER A N 1
ATOM 632 C CA . SER A 1 84 ? -10.788 6.836 18.889 1.00 53.81 84 SER A CA 1
ATOM 633 C C . SER A 1 84 ? -11.719 6.177 19.892 1.00 53.81 84 SER A C 1
ATOM 635 O O . SER A 1 84 ? -12.926 6.155 19.651 1.00 53.81 84 SER A O 1
ATOM 637 N N . GLU A 1 85 ? -11.182 5.559 20.940 1.00 49.62 85 GLU A N 1
ATOM 638 C CA . GLU A 1 85 ? -11.957 5.414 22.160 1.00 49.62 85 GLU A CA 1
ATOM 639 C C . GLU A 1 85 ? -12.450 6.832 22.455 1.00 49.62 85 GLU A C 1
ATOM 641 O O . GLU A 1 85 ? -11.709 7.689 22.935 1.00 49.62 85 GLU A O 1
ATOM 646 N N . GLU A 1 86 ? -13.675 7.135 22.029 1.00 46.03 86 GLU A N 1
ATOM 647 C CA . GLU A 1 86 ? -14.501 8.059 22.766 1.00 46.03 86 GLU A CA 1
ATOM 648 C C . GLU A 1 86 ? -14.476 7.473 24.180 1.00 46.03 86 GLU A C 1
ATOM 650 O O . GLU A 1 86 ? -14.806 6.289 24.325 1.00 46.03 86 GLU A O 1
ATOM 655 N N . PRO A 1 87 ? -13.980 8.193 25.205 1.00 48.62 87 PRO A N 1
ATOM 656 C CA . PRO A 1 87 ? -14.216 7.751 26.563 1.00 48.62 87 PRO A CA 1
ATOM 657 C C . PRO A 1 87 ? -15.731 7.628 26.676 1.00 48.62 87 PRO A C 1
ATOM 659 O O . PRO A 1 87 ? -16.443 8.626 26.585 1.00 48.62 87 PRO A O 1
ATOM 662 N N . SER A 1 88 ? -16.207 6.387 26.740 1.00 47.41 88 SER A N 1
ATOM 663 C CA . SER A 1 88 ? -17.604 6.068 26.958 1.00 47.41 88 SER A CA 1
ATOM 664 C C . SER A 1 88 ? -18.036 6.827 28.201 1.00 47.41 88 SER A C 1
ATOM 666 O O . SER A 1 88 ? -17.485 6.632 29.284 1.00 47.41 88 SER A O 1
ATOM 668 N N . ASP A 1 89 ? -18.940 7.764 27.958 1.00 59.84 89 ASP A N 1
ATOM 669 C CA . ASP A 1 89 ? -19.612 8.588 28.937 1.00 59.84 89 ASP A CA 1
ATOM 670 C C . ASP A 1 89 ? -20.206 7.685 30.026 1.00 59.84 89 ASP A C 1
ATOM 672 O O . ASP A 1 89 ? -20.977 6.771 29.730 1.00 59.84 89 ASP A O 1
ATOM 676 N N . GLU A 1 90 ? -19.808 7.911 31.274 1.00 54.09 90 GLU A N 1
ATOM 677 C CA . GLU A 1 90 ? -20.570 7.452 32.432 1.00 54.09 90 GLU A CA 1
ATOM 678 C C . GLU A 1 90 ? -20.811 8.682 33.314 1.00 54.09 90 GLU A C 1
ATOM 680 O O . GLU A 1 90 ? -20.184 8.905 34.351 1.00 54.09 90 GLU A O 1
ATOM 685 N N . GLU A 1 91 ? -21.679 9.559 32.803 1.00 62.81 91 GLU A N 1
ATOM 686 C CA . GLU A 1 91 ? -22.597 10.354 33.610 1.00 62.81 91 GLU A CA 1
ATOM 687 C C . GLU A 1 91 ? -23.396 9.420 34.537 1.00 62.81 91 GLU A C 1
ATOM 689 O O . GLU A 1 91 ? -24.090 8.531 34.057 1.00 62.81 91 GLU A O 1
ATOM 694 N N . GLU A 1 92 ? -23.258 9.604 35.855 1.00 45.97 92 GLU A N 1
ATOM 695 C CA . GLU A 1 92 ? -24.316 9.568 36.890 1.00 45.97 92 GLU A CA 1
ATOM 696 C C . GLU A 1 92 ? -23.683 9.457 38.300 1.00 45.97 92 GLU A C 1
ATOM 698 O O . GLU A 1 92 ? -22.624 8.844 38.460 1.00 45.97 92 GLU A O 1
ATOM 703 N N . PRO A 1 93 ? -24.369 9.861 39.386 1.00 59.53 93 PRO A N 1
ATOM 704 C CA . PRO A 1 93 ? -25.109 11.098 39.657 1.00 59.53 93 PRO A CA 1
ATOM 705 C C . PRO A 1 93 ? -24.576 11.872 40.893 1.00 59.53 93 PRO A C 1
ATOM 707 O O . PRO A 1 93 ? -23.775 11.321 41.687 1.00 59.53 93 PRO A O 1
#